Protein AF-A0A3C0NEG9-F1 (afdb_monomer_lite)

Secondary structure (DSSP, 8-state):
---------GGGSPPEESS-TTS---GGGTT--EEEEEE-TT--EEEEEEESSHHHHHHHHHHH-GGG-SEEEEEE-SS--HHHHHHHHHHHHHHTSS--GGGTTTHHHHHSPP-GGGGS-HHHHHT-

Structure (mmCIF, N/CA/C/O backbone):
data_AF-A0A3C0NEG9-F1
#
_entry.id   AF-A0A3C0NEG9-F1
#
loop_
_atom_site.group_PDB
_atom_site.id
_atom_site.type_symbol
_atom_site.label_atom_id
_atom_site.label_alt_id
_atom_site.label_comp_id
_atom_site.label_asym_id
_atom_site.label_entity_id
_atom_site.label_seq_id
_atom_site.pdbx_PDB_ins_code
_atom_site.Cartn_x
_atom_site.Cartn_y
_atom_site.Cartn_z
_atom_site.occupancy
_atom_site.B_iso_or_equiv
_atom_site.auth_seq_id
_atom_site.auth_comp_id
_atom_site.auth_asym_id
_atom_site.auth_atom_id
_atom_site.pdbx_PDB_model_num
ATOM 1 N N . MET A 1 1 ? -9.043 18.465 27.000 1.00 32.19 1 MET A N 1
ATOM 2 C CA . MET A 1 1 ? -8.805 17.011 27.085 1.00 32.19 1 MET A CA 1
ATOM 3 C C . MET A 1 1 ? -9.123 16.436 25.712 1.00 32.19 1 MET A C 1
ATOM 5 O O . MET A 1 1 ? -10.259 16.064 25.465 1.00 32.19 1 MET A O 1
ATOM 9 N N . THR A 1 2 ? -8.195 16.524 24.760 1.00 34.25 2 THR A N 1
ATOM 10 C CA . THR A 1 2 ? -8.380 15.957 23.415 1.00 34.25 2 THR A CA 1
ATOM 11 C C . THR A 1 2 ? -7.912 14.511 23.445 1.00 34.25 2 THR A C 1
ATOM 13 O O . THR A 1 2 ? -6.717 14.258 23.532 1.00 34.25 2 THR A O 1
ATOM 16 N N . SER A 1 3 ? -8.920 13.646 23.490 1.00 40.88 3 SER A N 1
ATOM 17 C CA . SER A 1 3 ? -9.028 12.229 23.144 1.00 40.88 3 SER A CA 1
ATOM 18 C C . SER A 1 3 ? -7.737 11.470 22.845 1.00 40.88 3 SER A C 1
ATOM 20 O O . SER A 1 3 ? -6.988 11.833 21.938 1.00 40.88 3 SER A O 1
ATOM 22 N N . GLU A 1 4 ? -7.551 10.359 23.561 1.00 45.81 4 GLU A N 1
ATOM 23 C CA . GLU A 1 4 ? -6.661 9.268 23.170 1.00 45.81 4 GLU A CA 1
ATOM 24 C C . GLU A 1 4 ? -6.823 8.980 21.677 1.00 45.81 4 GLU A C 1
ATOM 26 O O . GLU A 1 4 ? -7.933 8.861 21.152 1.00 45.81 4 GLU A O 1
ATOM 31 N N . THR A 1 5 ? -5.692 8.948 20.980 1.00 56.00 5 THR A N 1
ATOM 32 C CA . THR A 1 5 ? -5.648 8.565 19.575 1.00 56.00 5 THR A CA 1
ATOM 33 C C . THR A 1 5 ? -5.944 7.074 19.546 1.00 56.00 5 THR A C 1
ATOM 35 O O . THR A 1 5 ? -5.046 6.282 19.800 1.00 56.00 5 THR A O 1
ATOM 38 N N . ASP A 1 6 ? -7.198 6.692 19.316 1.00 67.25 6 ASP A N 1
ATOM 39 C CA . ASP A 1 6 ? -7.554 5.290 19.112 1.00 67.25 6 ASP A CA 1
ATOM 40 C C . ASP A 1 6 ? -6.921 4.841 17.787 1.00 67.25 6 ASP A C 1
ATOM 42 O O . ASP A 1 6 ? -7.391 5.167 16.689 1.00 67.25 6 ASP A O 1
ATOM 46 N N . ILE A 1 7 ? -5.740 4.228 17.891 1.00 80.75 7 ILE A N 1
ATOM 47 C CA . ILE A 1 7 ? -4.982 3.730 16.749 1.00 80.75 7 ILE A CA 1
ATOM 48 C C . ILE A 1 7 ? -5.675 2.447 16.314 1.00 80.75 7 ILE A C 1
ATOM 50 O O . ILE A 1 7 ? -5.511 1.392 16.922 1.00 80.75 7 ILE A O 1
ATOM 54 N N . LEU A 1 8 ? -6.463 2.547 15.246 1.00 87.00 8 LEU A N 1
ATOM 55 C CA . LEU A 1 8 ? -7.106 1.387 14.652 1.00 87.00 8 LEU A CA 1
ATOM 56 C C . LEU A 1 8 ? -6.040 0.372 14.215 1.00 87.00 8 LEU A C 1
ATOM 58 O O . LEU A 1 8 ? -5.210 0.674 13.351 1.00 87.00 8 LEU A O 1
ATOM 62 N N . SER A 1 9 ? -6.100 -0.823 14.803 1.00 93.75 9 SER A N 1
ATOM 63 C CA . SER A 1 9 ? -5.251 -1.956 14.429 1.00 93.75 9 SER A CA 1
ATOM 64 C C . SER A 1 9 ? -5.430 -2.302 12.953 1.00 93.75 9 SER A C 1
ATOM 66 O O . SER A 1 9 ? -6.552 -2.326 12.429 1.00 93.75 9 SER A O 1
ATOM 68 N N . ILE A 1 10 ? -4.316 -2.586 12.278 1.00 95.56 10 ILE A N 1
ATOM 69 C CA . ILE A 1 10 ? -4.333 -2.954 10.860 1.00 95.56 10 ILE A CA 1
ATOM 70 C C . ILE A 1 10 ? -5.028 -4.304 10.645 1.00 95.56 10 ILE A C 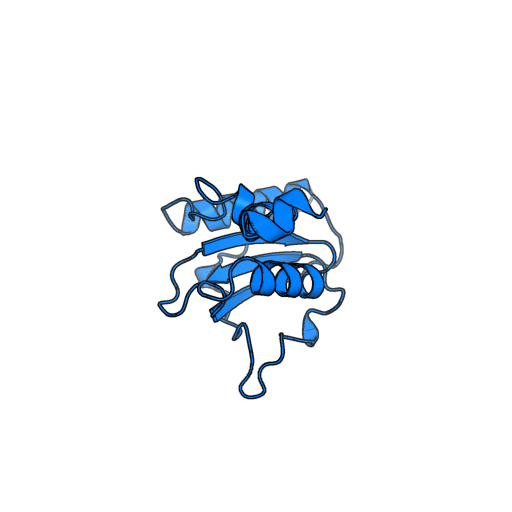1
ATOM 72 O O . ILE A 1 10 ? -5.652 -4.514 9.601 1.00 95.56 10 ILE A O 1
ATOM 76 N N . ALA A 1 11 ? -4.994 -5.211 11.625 1.00 94.88 11 ALA A N 1
ATOM 77 C CA . ALA A 1 11 ? -5.709 -6.483 11.571 1.00 94.88 11 ALA A CA 1
ATOM 78 C C . ALA A 1 11 ? -7.230 -6.308 11.405 1.00 94.88 11 ALA A C 1
ATOM 80 O O . ALA A 1 11 ? -7.847 -7.110 10.707 1.00 94.88 11 ALA A O 1
ATOM 81 N N . ASN A 1 12 ? -7.801 -5.227 11.948 1.00 94.94 12 ASN A N 1
ATOM 82 C CA . ASN A 1 12 ? -9.240 -4.936 11.902 1.00 94.94 12 ASN A CA 1
ATOM 83 C C . ASN A 1 12 ? -9.712 -4.269 10.599 1.00 94.94 12 ASN A C 1
ATOM 85 O O . ASN A 1 12 ? -10.904 -4.016 10.442 1.00 94.94 12 ASN A O 1
ATOM 89 N N . LEU A 1 13 ? -8.796 -3.935 9.688 1.00 96.62 13 LEU A N 1
ATOM 90 C CA . LEU A 1 13 ? -9.136 -3.389 8.376 1.00 96.62 13 LEU A CA 1
ATOM 91 C C . LEU A 1 13 ? -9.350 -4.503 7.352 1.00 96.62 13 LEU A C 1
ATOM 93 O O . LEU A 1 13 ? -8.631 -5.505 7.353 1.00 96.62 13 LEU A O 1
ATOM 97 N N . ASP A 1 14 ? -10.282 -4.279 6.431 1.00 97.00 14 ASP A N 1
ATOM 98 C CA . ASP A 1 14 ? -10.523 -5.180 5.310 1.00 97.00 14 ASP A CA 1
ATOM 99 C C . ASP A 1 14 ? -9.429 -5.060 4.247 1.00 97.00 14 ASP A C 1
ATOM 101 O O . ASP A 1 14 ? -8.875 -3.984 4.002 1.00 97.00 14 ASP A O 1
ATOM 105 N N . TYR A 1 15 ? -9.121 -6.186 3.604 1.00 98.19 15 TYR A N 1
ATOM 106 C CA . TYR A 1 15 ? -8.261 -6.197 2.428 1.00 98.19 15 TYR A CA 1
ATOM 107 C C . TYR A 1 15 ? -9.045 -5.726 1.206 1.00 98.19 15 TYR A C 1
ATOM 109 O O . TYR A 1 15 ? -10.061 -6.318 0.845 1.00 98.19 15 TYR A O 1
ATOM 117 N N . ILE A 1 16 ? -8.517 -4.708 0.541 1.00 98.00 16 ILE A N 1
ATOM 118 C CA . ILE A 1 16 ? -8.978 -4.224 -0.755 1.00 98.00 16 ILE A CA 1
ATOM 119 C C . ILE A 1 16 ? -8.045 -4.825 -1.817 1.00 98.00 16 ILE A C 1
ATOM 121 O O . ILE A 1 16 ? -6.823 -4.745 -1.643 1.00 98.00 16 ILE A O 1
ATOM 125 N N . PRO A 1 17 ? -8.557 -5.440 -2.897 1.00 98.19 17 PRO A N 1
ATOM 126 C CA . PRO A 1 17 ? -7.727 -5.816 -4.038 1.00 98.19 17 PRO A CA 1
ATOM 127 C C . PRO A 1 17 ? -6.968 -4.597 -4.566 1.00 98.19 17 PRO A C 1
ATOM 129 O O . PRO A 1 17 ? -7.542 -3.522 -4.718 1.00 98.19 17 PRO A O 1
ATOM 132 N N . TYR A 1 18 ? -5.670 -4.743 -4.829 1.00 98.38 18 TYR A N 1
ATOM 133 C CA . TYR A 1 18 ? -4.879 -3.643 -5.383 1.00 98.38 18 TYR A CA 1
ATOM 134 C C . TYR A 1 18 ? -5.337 -3.292 -6.798 1.00 98.38 18 TYR A C 1
ATOM 136 O O . TYR A 1 18 ? -5.394 -2.122 -7.159 1.00 98.38 18 TYR A O 1
ATOM 144 N N . LEU A 1 19 ? -5.664 -4.320 -7.579 1.00 98.00 19 LEU A N 1
ATOM 145 C CA . LEU A 1 19 ? -6.331 -4.216 -8.866 1.00 98.00 19 LEU A CA 1
ATOM 146 C C . LEU A 1 19 ? -7.612 -5.043 -8.798 1.00 98.00 19 LEU A C 1
ATOM 148 O O . LEU A 1 19 ? -7.598 -6.149 -8.254 1.00 98.00 19 LEU A O 1
ATOM 152 N N . ASP A 1 20 ? -8.702 -4.505 -9.329 1.00 96.00 20 ASP A N 1
ATOM 153 C CA . ASP A 1 20 ? -9.937 -5.261 -9.516 1.00 96.00 20 ASP A CA 1
ATOM 154 C C . ASP A 1 20 ? -9.839 -6.239 -10.704 1.00 96.00 20 ASP A C 1
ATOM 156 O O . ASP A 1 20 ? -8.832 -6.297 -11.418 1.00 96.00 20 ASP A O 1
ATOM 160 N N . ASP A 1 21 ? -10.912 -6.993 -10.951 1.00 95.00 21 ASP A N 1
ATOM 161 C CA . ASP A 1 21 ? -10.987 -7.981 -12.038 1.00 95.00 21 ASP A CA 1
ATOM 162 C C . ASP A 1 21 ? -10.849 -7.363 -13.445 1.00 95.00 21 ASP A C 1
ATOM 164 O O . ASP A 1 21 ? -10.643 -8.076 -14.429 1.00 95.00 21 ASP A O 1
ATOM 168 N N . THR A 1 22 ? -10.958 -6.037 -13.559 1.00 96.31 22 THR A N 1
ATOM 169 C CA . THR A 1 22 ? -10.777 -5.280 -14.803 1.00 96.31 22 THR A CA 1
ATOM 170 C C . THR A 1 22 ? -9.394 -4.634 -14.917 1.00 96.31 22 THR A C 1
ATOM 172 O O . THR A 1 22 ? -9.090 -4.010 -15.934 1.00 96.31 22 THR A O 1
ATOM 175 N N . GLY A 1 23 ? -8.530 -4.818 -13.913 1.00 95.19 23 GLY A N 1
ATOM 176 C CA . GLY A 1 23 ? -7.183 -4.258 -13.865 1.00 95.19 23 GLY A CA 1
ATOM 177 C C . GLY A 1 23 ? -7.130 -2.799 -13.408 1.00 95.19 23 GLY A C 1
ATOM 178 O O . GLY A 1 23 ? -6.115 -2.138 -13.635 1.00 95.19 23 GLY A O 1
ATOM 179 N N . ASN A 1 24 ? -8.192 -2.284 -12.782 1.00 97.19 24 ASN A N 1
ATOM 180 C CA . ASN A 1 24 ? -8.256 -0.909 -12.293 1.00 97.19 24 ASN A CA 1
ATOM 181 C C . ASN A 1 24 ? -7.882 -0.813 -10.809 1.00 97.19 24 ASN A C 1
ATOM 183 O O . ASN A 1 24 ? -8.171 -1.702 -10.011 1.00 97.19 24 ASN A O 1
ATOM 187 N N . LEU A 1 25 ? -7.233 0.297 -10.443 1.00 97.50 25 LEU A N 1
ATOM 188 C CA . LEU A 1 25 ? -6.965 0.661 -9.047 1.00 97.50 25 LEU A CA 1
ATOM 189 C C . LEU A 1 25 ? -8.273 1.036 -8.323 1.00 97.50 25 LEU A C 1
ATOM 191 O O . LEU A 1 25 ? -9.208 1.474 -8.992 1.00 97.50 25 LEU A O 1
ATOM 195 N N . PRO A 1 26 ? -8.327 1.004 -6.976 1.00 96.94 26 PRO A N 1
ATOM 196 C CA . PRO A 1 26 ? -9.523 1.374 -6.219 1.00 96.94 26 PRO A CA 1
ATOM 197 C C . PRO A 1 26 ? -9.830 2.874 -6.364 1.00 96.94 26 PRO A C 1
ATOM 199 O O . PRO A 1 26 ? -9.233 3.723 -5.695 1.00 96.94 26 PRO A O 1
ATOM 202 N N . GLU A 1 27 ? -10.716 3.226 -7.298 1.00 96.12 27 GLU A N 1
ATOM 203 C CA . GLU A 1 27 ? -11.011 4.618 -7.673 1.00 96.12 27 GLU A CA 1
ATOM 204 C C . GLU A 1 27 ? -11.678 5.420 -6.544 1.00 96.12 27 GLU A C 1
ATOM 206 O O . GLU A 1 27 ? -11.554 6.643 -6.482 1.00 96.12 27 GLU A O 1
ATOM 211 N N . ASP A 1 28 ? -12.320 4.747 -5.591 1.00 96.50 28 ASP A N 1
ATOM 212 C CA . ASP A 1 28 ? -12.914 5.343 -4.391 1.00 96.50 28 ASP A CA 1
ATOM 213 C C . ASP A 1 28 ? -11.876 6.013 -3.466 1.00 96.50 28 ASP A C 1
ATOM 215 O O . A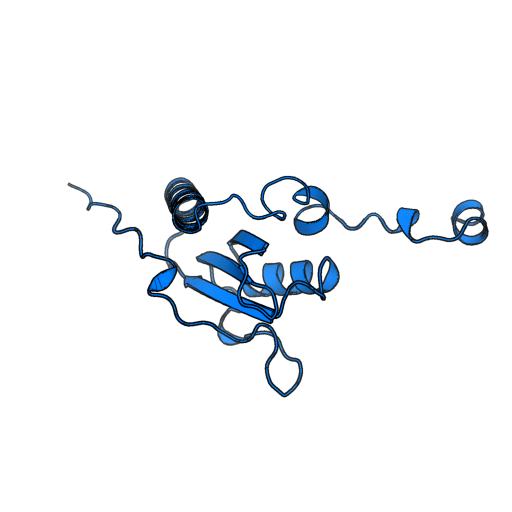SP A 1 28 ? -12.214 6.898 -2.668 1.00 96.50 28 ASP A O 1
ATOM 219 N N . LEU A 1 29 ? -10.597 5.650 -3.618 1.00 97.06 29 LEU A N 1
ATOM 220 C CA . LEU A 1 29 ? -9.464 6.252 -2.916 1.00 97.06 29 LEU A CA 1
ATOM 221 C C . LEU A 1 29 ? -8.936 7.531 -3.582 1.00 97.06 29 LEU A C 1
ATOM 223 O O . LEU A 1 29 ? -8.013 8.161 -3.049 1.00 97.06 29 LEU A O 1
ATOM 227 N N . GLN A 1 30 ? -9.488 7.939 -4.728 1.00 97.06 30 GLN A N 1
ATOM 228 C CA . GLN A 1 30 ? -9.031 9.123 -5.449 1.00 97.06 30 GLN A CA 1
ATOM 229 C C . GLN A 1 30 ? -9.186 10.396 -4.608 1.00 97.06 30 GLN A C 1
ATOM 231 O O . GLN A 1 30 ? -10.264 10.70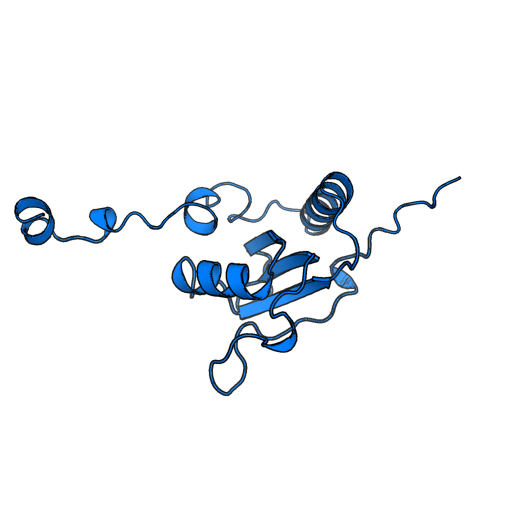9 -4.097 1.00 97.06 30 GLN A O 1
ATOM 236 N N . GLY A 1 31 ? -8.082 11.132 -4.434 1.00 95.88 31 GLY A N 1
ATOM 237 C CA . GLY A 1 31 ? -8.046 12.355 -3.627 1.00 95.88 31 GLY A CA 1
ATOM 238 C C . GLY A 1 31 ? -8.253 12.128 -2.125 1.00 95.88 31 GLY A C 1
ATOM 239 O O . GLY A 1 31 ? -8.376 13.096 -1.371 1.00 95.88 31 GLY A O 1
ATOM 240 N N . LYS A 1 32 ? -8.304 10.870 -1.663 1.00 97.62 32 LYS A N 1
ATOM 241 C CA . LYS A 1 32 ? -8.413 10.557 -0.238 1.00 97.62 32 LYS A CA 1
ATOM 242 C C . LYS A 1 32 ? -7.064 10.735 0.439 1.00 97.62 32 LYS A C 1
ATOM 244 O O . LYS A 1 32 ? -6.032 10.262 -0.034 1.00 97.62 32 LYS A O 1
ATOM 249 N N . ILE A 1 33 ? -7.105 11.390 1.591 1.00 96.81 33 ILE A N 1
ATOM 250 C CA . ILE A 1 33 ? -5.969 11.572 2.487 1.00 96.81 33 ILE A CA 1
ATOM 251 C C . ILE A 1 33 ? -6.000 10.445 3.514 1.00 96.81 33 ILE A C 1
ATOM 253 O O . ILE A 1 33 ? -7.060 10.121 4.053 1.00 96.81 33 ILE A O 1
ATOM 257 N N . GLY A 1 34 ? -4.848 9.867 3.834 1.00 96.38 34 GLY A N 1
ATOM 258 C CA . GLY A 1 34 ? -4.783 8.853 4.876 1.00 96.38 34 GLY A CA 1
ATOM 259 C C . GLY A 1 34 ? -3.526 8.017 4.846 1.00 96.38 34 GLY A C 1
ATOM 260 O O . GLY A 1 34 ? -2.526 8.368 4.219 1.00 96.38 34 GLY A O 1
ATOM 261 N N . ILE A 1 35 ? -3.608 6.905 5.559 1.00 97.50 35 ILE A N 1
ATOM 262 C CA . ILE A 1 35 ? -2.560 5.905 5.680 1.00 97.50 35 ILE A CA 1
ATOM 263 C C . ILE A 1 35 ? -3.006 4.609 5.014 1.00 97.50 35 ILE A C 1
ATOM 265 O O . ILE A 1 35 ? -4.185 4.255 5.039 1.00 97.50 35 ILE A O 1
ATOM 269 N N . TYR A 1 36 ? -2.059 3.920 4.397 1.00 98.44 36 TYR A N 1
ATOM 270 C CA . TYR A 1 36 ? -2.286 2.672 3.701 1.00 98.44 36 TYR A CA 1
ATOM 271 C C . TYR A 1 36 ? -1.115 1.712 3.900 1.00 98.44 36 TYR A C 1
ATOM 273 O O . TYR A 1 36 ? 0.021 2.104 4.178 1.00 98.44 36 TYR A O 1
ATOM 281 N N . ALA A 1 37 ? -1.422 0.435 3.742 1.00 98.56 37 ALA A N 1
ATOM 282 C CA . ALA A 1 37 ? -0.481 -0.662 3.787 1.00 98.56 37 ALA A CA 1
ATOM 283 C C . ALA A 1 37 ? -0.651 -1.518 2.534 1.00 98.56 37 ALA A C 1
ATOM 285 O O . ALA A 1 37 ? -1.780 -1.842 2.173 1.00 98.56 37 ALA A O 1
ATOM 286 N N . ILE A 1 38 ? 0.456 -1.856 1.879 1.00 98.69 38 ILE A N 1
ATOM 287 C CA . ILE A 1 38 ? 0.506 -2.669 0.662 1.00 98.69 38 ILE A CA 1
ATOM 288 C C . ILE A 1 38 ? 0.999 -4.061 1.031 1.00 98.69 38 ILE A C 1
ATOM 290 O O . ILE A 1 38 ? 1.981 -4.196 1.764 1.00 98.69 38 ILE A O 1
ATOM 294 N N . PHE A 1 39 ? 0.338 -5.075 0.488 1.00 98.56 39 PHE A N 1
ATOM 295 C CA . PHE A 1 39 ? 0.663 -6.475 0.698 1.00 98.56 39 PHE A CA 1
ATOM 296 C C . PHE A 1 39 ? 0.839 -7.203 -0.635 1.00 98.56 39 PHE A C 1
ATOM 298 O O . PHE A 1 39 ? 0.189 -6.869 -1.633 1.00 98.56 39 PHE A O 1
ATOM 305 N N . ASP A 1 40 ? 1.691 -8.225 -0.622 1.00 98.12 40 ASP A N 1
ATOM 306 C CA . ASP A 1 40 ? 1.877 -9.133 -1.752 1.00 98.12 40 ASP A CA 1
ATOM 307 C C . ASP A 1 40 ? 0.764 -10.189 -1.849 1.00 98.12 40 ASP A C 1
ATOM 309 O O . ASP A 1 40 ? -0.203 -10.172 -1.088 1.00 98.12 40 ASP A O 1
ATOM 313 N N . GLN A 1 41 ? 0.886 -11.110 -2.807 1.00 97.69 41 GLN A N 1
ATOM 314 C CA . GLN A 1 41 ? -0.116 -12.140 -3.079 1.00 97.69 41 GLN A CA 1
ATOM 315 C C . GLN A 1 41 ? -0.464 -12.978 -1.840 1.00 97.69 41 GLN A C 1
ATOM 317 O O . GLN A 1 41 ? -1.643 -13.269 -1.614 1.00 97.69 41 GLN A O 1
ATOM 322 N N . ASP A 1 42 ? 0.536 -13.290 -1.015 1.00 97.56 42 ASP A N 1
ATOM 323 C CA . ASP A 1 42 ? 0.420 -14.113 0.190 1.00 97.56 42 ASP A CA 1
ATOM 324 C C . ASP A 1 42 ? -0.038 -13.309 1.418 1.00 97.56 42 ASP A C 1
ATOM 326 O O . ASP A 1 42 ? -0.090 -13.832 2.532 1.00 97.56 42 ASP A O 1
ATOM 330 N N . LYS A 1 43 ? -0.422 -12.040 1.217 1.00 97.25 43 LYS A N 1
ATOM 331 C CA . LYS A 1 43 ? -0.792 -11.080 2.266 1.00 97.25 43 LYS A CA 1
ATOM 332 C C . LYS A 1 43 ? 0.357 -10.794 3.236 1.00 97.25 43 LYS A C 1
ATOM 334 O O . LYS A 1 43 ? 0.118 -10.458 4.396 1.00 97.25 43 LYS A O 1
ATOM 339 N N . THR A 1 44 ? 1.597 -10.862 2.760 1.00 97.56 44 THR A N 1
ATOM 340 C CA . THR A 1 44 ? 2.765 -10.384 3.505 1.00 97.56 44 THR A CA 1
ATOM 341 C C . THR A 1 44 ? 2.878 -8.874 3.345 1.00 97.56 44 THR A C 1
ATOM 343 O O . THR A 1 44 ? 2.755 -8.351 2.237 1.00 97.56 44 THR A O 1
ATOM 346 N N . LEU A 1 45 ? 3.092 -8.154 4.449 1.00 98.44 45 LEU A N 1
ATOM 347 C CA . LEU A 1 45 ? 3.192 -6.696 4.440 1.00 98.44 45 LEU A CA 1
ATOM 348 C C . LEU A 1 45 ? 4.486 -6.240 3.753 1.00 98.44 45 LEU A C 1
ATOM 350 O O . LEU A 1 45 ? 5.582 -6.591 4.183 1.00 98.44 45 LEU A O 1
ATOM 354 N N . GLN A 1 46 ? 4.351 -5.416 2.715 1.00 98.50 46 GLN A N 1
ATOM 355 C CA . GLN A 1 46 ? 5.460 -4.936 1.882 1.00 98.50 46 GLN A CA 1
ATOM 356 C C . GLN A 1 46 ? 5.818 -3.474 2.169 1.00 98.50 46 GLN A C 1
ATOM 358 O O . GLN A 1 46 ? 6.993 -3.099 2.151 1.00 98.50 46 GLN A O 1
ATOM 363 N N . LEU A 1 47 ? 4.816 -2.644 2.472 1.00 98.62 47 LEU A N 1
ATOM 364 C CA . LEU A 1 47 ? 4.993 -1.219 2.744 1.00 98.62 47 LEU A CA 1
ATOM 365 C C . LEU A 1 47 ? 3.852 -0.676 3.608 1.00 98.62 47 LEU A C 1
ATOM 367 O O . LEU A 1 47 ? 2.692 -0.934 3.313 1.00 98.62 47 LEU A O 1
ATOM 371 N N . VAL A 1 48 ? 4.166 0.179 4.582 1.00 98.50 48 VAL A N 1
ATOM 372 C CA . VAL A 1 48 ? 3.217 1.106 5.219 1.00 98.50 48 VAL A CA 1
ATOM 373 C C . VAL A 1 48 ? 3.613 2.547 4.914 1.00 98.50 48 VAL A C 1
ATOM 375 O O . VAL A 1 48 ? 4.763 2.950 5.144 1.00 98.50 48 VAL A O 1
ATOM 378 N N . ASN A 1 49 ? 2.675 3.345 4.404 1.00 98.12 49 ASN A N 1
ATOM 379 C CA . ASN A 1 49 ? 2.921 4.746 4.068 1.00 98.12 49 ASN A CA 1
ATOM 380 C C . ASN A 1 49 ? 1.637 5.593 4.139 1.00 98.12 49 ASN A C 1
ATOM 382 O O . ASN A 1 49 ? 0.532 5.065 4.193 1.00 98.12 49 ASN A O 1
ATOM 386 N N . TYR A 1 50 ? 1.767 6.917 4.149 1.00 97.31 50 TYR A N 1
ATOM 387 C CA . TYR A 1 50 ? 0.643 7.851 4.165 1.00 97.31 50 TYR A CA 1
ATOM 388 C C . TYR A 1 50 ? 0.752 8.872 3.033 1.00 97.31 50 TYR A C 1
ATOM 390 O O . TYR A 1 50 ? 1.837 9.178 2.543 1.00 97.31 50 TYR A O 1
ATOM 398 N N . SER A 1 51 ? -0.385 9.401 2.589 1.00 96.75 51 SER A N 1
ATOM 399 C CA . SER A 1 51 ? -0.442 10.350 1.478 1.00 96.75 51 SER A CA 1
ATOM 400 C C . SER A 1 51 ? -1.602 11.329 1.614 1.00 96.75 51 SER A C 1
ATOM 402 O O . SER A 1 51 ? -2.581 11.081 2.320 1.00 96.75 51 SER A O 1
ATOM 404 N N . ARG A 1 52 ? -1.481 12.456 0.907 1.00 95.50 52 ARG A N 1
ATOM 405 C CA . ARG A 1 52 ? -2.592 13.385 0.659 1.00 95.50 52 ARG A CA 1
ATOM 406 C C . ARG A 1 52 ? -3.470 12.964 -0.525 1.00 95.50 52 ARG A C 1
ATOM 408 O O . ARG A 1 52 ? -4.557 13.497 -0.683 1.00 95.50 52 ARG A O 1
ATOM 415 N N . ASP A 1 53 ? -2.996 12.019 -1.327 1.00 97.12 53 ASP A N 1
ATOM 416 C CA . ASP A 1 53 ? -3.763 11.351 -2.372 1.00 97.12 53 ASP A CA 1
ATOM 417 C C . ASP A 1 53 ? -3.303 9.890 -2.422 1.00 97.12 53 ASP A C 1
ATOM 419 O O . ASP A 1 53 ? -2.239 9.568 -2.963 1.00 97.12 53 ASP A O 1
ATOM 423 N N . ILE A 1 54 ? -4.064 9.019 -1.758 1.00 98.00 54 ILE A N 1
ATOM 424 C CA . ILE A 1 54 ? -3.748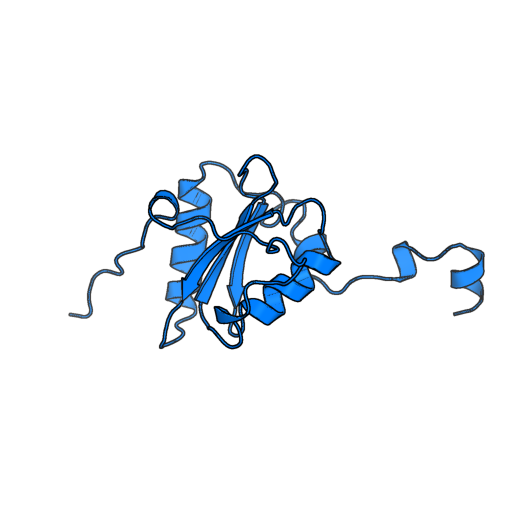 7.593 -1.646 1.00 98.00 54 ILE A CA 1
ATOM 425 C C . ILE A 1 54 ? -3.718 6.958 -3.034 1.00 98.00 54 ILE A C 1
ATOM 427 O O . ILE A 1 54 ? -2.744 6.286 -3.364 1.00 98.00 54 ILE A O 1
ATOM 431 N N . TYR A 1 55 ? -4.725 7.219 -3.867 1.00 98.31 55 TYR A N 1
ATOM 432 C CA . TYR A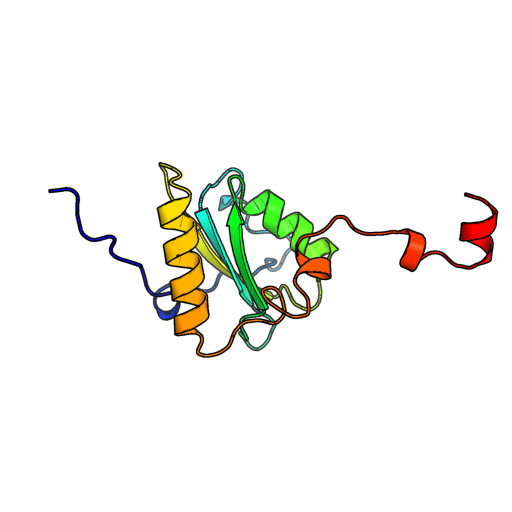 1 55 ? -4.811 6.665 -5.217 1.00 98.31 55 TYR A CA 1
ATOM 433 C C . TYR A 1 55 ? -3.588 7.015 -6.071 1.00 98.31 55 TYR A C 1
ATOM 435 O O . TYR A 1 55 ? -3.011 6.138 -6.720 1.00 98.31 55 TYR A O 1
ATOM 443 N N . LEU A 1 56 ? -3.138 8.277 -6.042 1.00 97.62 56 LEU A N 1
ATOM 444 C CA . LEU A 1 56 ? -1.934 8.683 -6.772 1.00 97.62 56 LEU A CA 1
ATOM 445 C C . LEU A 1 56 ? -0.695 7.925 -6.280 1.00 97.62 56 LEU A C 1
ATOM 447 O O . LEU A 1 56 ? 0.120 7.488 -7.093 1.00 97.62 56 LEU A O 1
ATOM 451 N N . SER A 1 57 ? -0.549 7.750 -4.966 1.00 97.81 57 SER A N 1
ATOM 452 C CA . SER A 1 57 ? 0.564 6.981 -4.409 1.00 97.81 57 SER A CA 1
ATOM 453 C C . SER A 1 57 ? 0.510 5.509 -4.805 1.00 97.81 57 SER A C 1
ATOM 455 O O . SER A 1 57 ? 1.535 4.970 -5.213 1.00 97.81 57 SER A O 1
ATOM 457 N N . LEU A 1 58 ? -0.664 4.873 -4.757 1.00 98.19 58 LEU A N 1
ATOM 458 C CA . LEU A 1 58 ? -0.833 3.490 -5.213 1.00 98.19 58 LEU A CA 1
ATOM 459 C C . LEU A 1 58 ? -0.435 3.350 -6.689 1.00 98.19 58 LEU A C 1
ATOM 461 O O . LEU A 1 58 ? 0.352 2.481 -7.048 1.00 98.19 58 LEU A O 1
ATOM 465 N N . LYS A 1 59 ? -0.856 4.278 -7.553 1.00 97.50 59 LYS A N 1
ATOM 466 C CA . LYS A 1 59 ? -0.441 4.269 -8.963 1.00 97.50 59 LYS A CA 1
ATOM 467 C C . LYS A 1 59 ? 1.079 4.291 -9.134 1.00 97.50 59 LYS A C 1
ATOM 469 O O . LYS A 1 59 ? 1.615 3.549 -9.951 1.00 97.50 59 LYS A O 1
ATOM 474 N N . GLN A 1 60 ? 1.785 5.117 -8.364 1.00 96.69 60 GLN A N 1
ATOM 475 C CA . GLN A 1 60 ? 3.248 5.178 -8.430 1.00 96.69 60 GLN A CA 1
ATOM 476 C C . GLN A 1 60 ? 3.907 3.893 -7.918 1.00 96.69 60 GLN A C 1
ATOM 478 O O . GLN A 1 60 ? 4.857 3.405 -8.529 1.00 96.69 60 GLN A O 1
ATOM 483 N N . HIS A 1 61 ? 3.400 3.338 -6.819 1.00 97.75 61 HIS A N 1
ATOM 484 C CA . HIS A 1 61 ? 3.898 2.090 -6.245 1.00 97.75 61 HIS A CA 1
ATOM 485 C C . HIS A 1 61 ? 3.713 0.911 -7.194 1.00 97.75 61 HIS A C 1
ATOM 487 O O . HIS A 1 61 ? 4.642 0.128 -7.354 1.00 97.75 61 HIS A O 1
ATOM 493 N N . LEU A 1 62 ? 2.583 0.837 -7.901 1.00 97.12 62 LEU A N 1
ATOM 494 C CA . LEU A 1 62 ? 2.342 -0.186 -8.917 1.00 97.12 62 LEU A CA 1
ATOM 495 C C . LEU A 1 62 ? 3.378 -0.146 -10.044 1.00 97.12 62 LEU A C 1
ATOM 497 O O . LEU A 1 62 ? 3.852 -1.189 -10.477 1.00 97.12 62 LEU A O 1
ATOM 501 N N . VAL A 1 63 ? 3.753 1.050 -10.508 1.00 94.75 63 VAL A N 1
ATOM 502 C CA . VAL A 1 63 ? 4.779 1.202 -11.554 1.00 94.75 63 VAL A CA 1
ATOM 503 C C . VAL A 1 63 ? 6.157 0.783 -11.039 1.00 94.75 63 VAL A C 1
ATOM 505 O O . VAL A 1 63 ? 6.937 0.187 -11.777 1.00 94.75 63 VAL A O 1
ATOM 508 N N . ARG A 1 64 ? 6.467 1.082 -9.774 1.00 94.62 64 ARG A N 1
ATOM 509 C CA . ARG A 1 64 ? 7.770 0.773 -9.169 1.00 94.62 64 ARG A CA 1
ATOM 510 C C . ARG A 1 64 ? 7.920 -0.700 -8.791 1.00 94.62 64 ARG A C 1
ATOM 512 O O . ARG A 1 64 ? 8.984 -1.269 -8.999 1.00 94.62 64 ARG A O 1
ATOM 519 N N . GLN A 1 65 ? 6.884 -1.296 -8.204 1.00 96.19 65 GLN A N 1
ATOM 520 C CA . GLN A 1 65 ? 6.911 -2.614 -7.560 1.00 96.19 65 GLN A CA 1
ATOM 521 C C . GLN A 1 65 ? 5.654 -3.438 -7.904 1.00 96.19 65 GLN A C 1
ATOM 523 O O . GLN A 1 65 ? 4.923 -3.870 -7.007 1.00 96.19 65 GLN A O 1
ATOM 528 N N . PRO A 1 66 ? 5.376 -3.702 -9.196 1.00 94.69 66 PRO A N 1
ATOM 529 C CA . PRO A 1 66 ? 4.129 -4.345 -9.622 1.00 94.69 66 PRO A CA 1
ATOM 530 C C . PRO A 1 66 ? 3.945 -5.751 -9.040 1.00 94.69 66 PRO A C 1
ATOM 532 O O . PRO A 1 66 ? 2.827 -6.175 -8.771 1.00 94.69 66 PRO A O 1
ATOM 535 N N . LYS A 1 67 ? 5.048 -6.468 -8.791 1.00 95.31 67 LYS A N 1
ATOM 536 C CA . LYS A 1 67 ? 5.039 -7.828 -8.231 1.00 95.31 67 LYS A CA 1
ATOM 537 C C . LYS A 1 67 ? 4.780 -7.882 -6.723 1.00 95.31 67 LYS A C 1
ATOM 539 O O . LYS A 1 67 ? 4.697 -8.976 -6.180 1.00 95.31 67 LYS A O 1
ATOM 544 N N . SER A 1 68 ? 4.650 -6.734 -6.066 1.00 97.56 68 SER A N 1
ATOM 545 C CA . SER A 1 68 ? 4.427 -6.635 -4.620 1.00 97.56 68 SER A CA 1
ATOM 546 C C . SER A 1 68 ? 3.096 -5.957 -4.278 1.00 97.56 68 SER A C 1
ATOM 548 O O . SER A 1 68 ? 2.807 -5.734 -3.108 1.00 97.56 68 SER A O 1
ATOM 550 N N . CYS A 1 69 ? 2.287 -5.618 -5.287 1.00 98.12 69 CYS A N 1
ATOM 551 C CA . CYS A 1 69 ? 1.060 -4.835 -5.156 1.00 98.12 69 CYS A CA 1
ATOM 552 C C . CYS A 1 69 ? -0.181 -5.703 -5.433 1.00 98.12 69 CYS A C 1
ATOM 554 O O . CYS A 1 69 ? -0.717 -5.668 -6.537 1.00 98.12 69 CYS A O 1
ATOM 556 N N . TYR A 1 70 ? -0.636 -6.480 -4.443 1.00 98.50 70 TYR A N 1
ATOM 557 C CA . TYR A 1 70 ? -1.806 -7.369 -4.583 1.00 98.50 70 TYR A CA 1
ATOM 558 C C . TYR A 1 70 ? -2.974 -6.990 -3.681 1.00 98.50 70 TYR A C 1
ATOM 560 O O . TYR A 1 70 ? -4.124 -7.058 -4.114 1.00 98.50 70 TYR A O 1
ATOM 568 N N . TRP A 1 71 ? -2.697 -6.529 -2.460 1.00 98.62 71 TRP A N 1
ATOM 569 C CA . TRP A 1 71 ? -3.733 -6.056 -1.544 1.00 98.62 71 TRP A CA 1
ATOM 570 C C . TRP A 1 71 ? -3.354 -4.735 -0.898 1.00 98.62 71 TRP A C 1
ATOM 572 O O . TRP A 1 71 ? -2.175 -4.424 -0.714 1.00 98.62 71 TRP A O 1
ATOM 582 N N . VAL A 1 72 ? -4.370 -3.976 -0.506 1.00 98.50 72 VAL A N 1
ATOM 583 C CA . VAL A 1 72 ? -4.225 -2.733 0.241 1.00 98.50 72 VAL A CA 1
ATOM 584 C C . VAL A 1 72 ? -5.145 -2.757 1.454 1.00 98.50 72 VAL A C 1
ATOM 586 O O . VAL A 1 72 ? -6.301 -3.160 1.363 1.00 98.50 72 VAL A O 1
ATOM 589 N N . LYS A 1 73 ? -4.648 -2.284 2.594 1.00 98.62 73 LYS A N 1
ATOM 590 C CA . LYS A 1 73 ? -5.482 -1.854 3.723 1.00 98.62 73 LYS A CA 1
ATOM 591 C C . LYS A 1 73 ? -5.362 -0.350 3.874 1.00 98.62 73 LYS A C 1
ATOM 593 O O . LYS A 1 73 ? -4.257 0.179 3.768 1.00 98.62 73 LYS A O 1
ATOM 598 N N . VAL A 1 74 ? -6.473 0.343 4.113 1.00 97.75 74 VAL A N 1
ATOM 599 C CA . VAL A 1 74 ? -6.509 1.813 4.119 1.00 97.75 74 VAL A CA 1
ATOM 600 C C . VAL A 1 74 ? -7.274 2.341 5.322 1.00 97.75 74 VAL A C 1
ATOM 602 O O . VAL A 1 74 ? -8.328 1.828 5.687 1.00 97.75 74 VAL A O 1
ATOM 605 N N . LYS A 1 75 ? -6.774 3.437 5.894 1.00 96.06 75 LYS A N 1
ATOM 606 C CA . LYS A 1 75 ? -7.518 4.301 6.806 1.00 96.06 75 LYS A CA 1
ATOM 607 C C . LYS A 1 75 ? -7.473 5.736 6.292 1.00 96.06 75 LYS A C 1
ATOM 609 O O . LYS A 1 75 ? -6.439 6.402 6.349 1.00 96.06 75 LYS A O 1
ATOM 614 N N . THR A 1 76 ? -8.613 6.219 5.807 1.00 95.69 76 THR A N 1
ATOM 615 C CA . THR A 1 76 ? -8.779 7.614 5.385 1.00 95.69 76 THR A CA 1
ATOM 616 C C . THR A 1 76 ? -9.014 8.526 6.587 1.00 95.69 76 THR A C 1
ATOM 618 O O . THR A 1 76 ? -9.628 8.114 7.576 1.00 95.69 76 THR A O 1
ATOM 621 N N . ILE A 1 77 ? -8.559 9.776 6.493 1.00 93.06 77 ILE A N 1
ATOM 622 C CA . ILE A 1 77 ? -8.770 10.813 7.507 1.00 93.06 77 ILE A CA 1
ATOM 623 C C . ILE A 1 77 ? -9.202 12.127 6.852 1.00 93.06 77 ILE A C 1
ATOM 625 O O . ILE A 1 77 ? -8.667 12.519 5.818 1.00 93.06 77 ILE A O 1
ATOM 629 N N . ASP A 1 78 ? -10.132 12.840 7.485 1.00 90.00 78 ASP A N 1
ATOM 630 C CA . ASP A 1 78 ? -10.645 14.106 6.941 1.00 90.00 78 ASP A CA 1
ATOM 631 C C . ASP A 1 78 ? -9.709 15.290 7.216 1.00 90.00 78 ASP A C 1
ATOM 633 O O . ASP A 1 78 ? -9.627 16.239 6.438 1.00 90.00 78 ASP A O 1
ATOM 637 N N . LYS A 1 79 ? -8.998 15.252 8.349 1.00 88.88 79 LYS A N 1
ATOM 638 C CA . LYS A 1 79 ? -8.101 16.323 8.795 1.00 88.88 79 LYS A CA 1
ATOM 639 C C . LYS A 1 79 ? -6.681 15.778 8.933 1.00 88.88 79 LYS A C 1
ATOM 641 O O . LYS A 1 79 ? -6.393 15.131 9.939 1.00 88.88 79 LYS A O 1
ATOM 646 N N . PRO A 1 80 ? -5.786 16.019 7.958 1.00 85.00 80 PRO A N 1
ATOM 647 C CA . PRO A 1 80 ? -4.421 15.521 8.034 1.00 85.00 80 PRO A CA 1
ATOM 648 C C . PRO A 1 80 ? -3.672 16.116 9.222 1.00 85.00 80 PRO A C 1
ATOM 650 O O . PRO A 1 80 ? -3.485 17.328 9.316 1.00 85.00 80 PRO A O 1
ATOM 653 N N . ASN A 1 81 ? -3.166 15.238 10.081 1.00 92.25 81 ASN A N 1
ATOM 654 C CA . ASN A 1 81 ? -2.162 15.562 11.079 1.00 92.25 81 ASN A CA 1
ATOM 655 C C . ASN A 1 81 ? -0.959 14.645 10.849 1.00 92.25 81 ASN A C 1
ATOM 657 O O . ASN A 1 81 ? -1.068 13.425 10.966 1.00 92.25 81 ASN A O 1
ATOM 661 N N . ARG A 1 82 ? 0.188 15.237 10.502 1.00 92.62 82 ARG A N 1
ATOM 662 C CA . ARG A 1 82 ? 1.401 14.481 10.172 1.00 92.62 82 ARG A CA 1
ATOM 663 C C . ARG A 1 82 ? 1.863 13.598 11.333 1.00 92.62 82 ARG A C 1
ATOM 665 O O . ARG A 1 82 ? 2.158 12.433 11.107 1.00 92.62 82 ARG A O 1
ATOM 672 N N . THR A 1 83 ? 1.868 14.122 12.557 1.00 93.94 83 THR A N 1
ATOM 673 C CA . THR A 1 83 ? 2.267 13.366 13.752 1.00 93.94 83 THR A CA 1
ATOM 674 C C . THR A 1 83 ? 1.342 12.175 13.985 1.00 93.94 83 THR A C 1
ATOM 676 O O . THR A 1 83 ? 1.814 11.083 14.287 1.00 93.94 83 THR A O 1
ATOM 679 N N . GLN A 1 84 ? 0.033 12.352 13.786 1.00 92.25 84 GLN A N 1
ATOM 680 C CA . GLN A 1 84 ? -0.930 11.255 13.892 1.00 92.25 84 GLN A CA 1
ATOM 681 C C . GLN A 1 84 ? -0.685 10.180 12.822 1.00 92.25 84 GLN A C 1
ATOM 683 O O . GLN A 1 84 ? -0.646 8.998 13.146 1.00 92.25 84 GLN A O 1
ATOM 688 N N . LEU A 1 85 ? -0.479 10.576 11.563 1.00 94.56 85 LEU A N 1
ATOM 689 C CA . LEU A 1 85 ? -0.196 9.651 10.460 1.00 94.56 85 LEU A CA 1
ATOM 690 C C . LEU A 1 85 ? 1.109 8.870 10.673 1.00 94.56 85 LEU A C 1
ATOM 692 O O . LEU A 1 85 ? 1.141 7.661 10.459 1.00 94.56 85 LEU A O 1
ATOM 696 N N . GLU A 1 86 ? 2.170 9.539 11.130 1.00 95.81 86 GLU A N 1
ATOM 697 C CA . GLU A 1 86 ? 3.441 8.895 11.483 1.00 95.81 86 GLU A CA 1
ATOM 698 C C . GLU A 1 86 ? 3.273 7.922 12.658 1.00 95.81 86 GLU A C 1
ATOM 700 O O . GLU A 1 86 ? 3.825 6.824 12.624 1.00 95.81 86 GLU A O 1
ATOM 705 N N . THR A 1 87 ? 2.457 8.281 13.653 1.00 95.06 87 THR A N 1
ATOM 706 C CA . THR A 1 87 ? 2.149 7.407 14.795 1.00 95.06 87 THR A CA 1
ATOM 707 C C . THR A 1 87 ? 1.432 6.135 14.343 1.00 95.06 87 THR A C 1
ATOM 709 O O . THR A 1 87 ? 1.868 5.041 14.690 1.00 95.06 87 THR A O 1
ATOM 712 N N . ILE A 1 88 ? 0.382 6.253 13.518 1.00 95.25 88 ILE A N 1
ATOM 713 C CA . ILE A 1 88 ? -0.350 5.084 12.999 1.00 95.25 88 ILE A CA 1
ATOM 714 C C . ILE A 1 88 ? 0.571 4.227 12.118 1.00 95.25 88 ILE A C 1
ATOM 716 O O . ILE A 1 88 ? 0.550 3.005 12.221 1.00 95.25 88 ILE A O 1
ATOM 720 N N . ARG A 1 89 ? 1.433 4.847 11.299 1.00 97.00 89 ARG A N 1
ATOM 721 C CA . ARG A 1 89 ? 2.411 4.122 10.472 1.00 97.00 89 ARG A CA 1
ATOM 722 C C . ARG A 1 89 ? 3.341 3.264 11.311 1.00 97.00 89 ARG A C 1
ATOM 724 O O . ARG A 1 89 ? 3.526 2.094 10.994 1.00 97.00 89 ARG A O 1
ATOM 731 N N . ASN A 1 90 ? 3.932 3.846 12.346 1.00 97.12 90 ASN A N 1
ATOM 732 C CA . ASN A 1 90 ? 4.861 3.118 13.199 1.00 97.12 90 ASN A CA 1
ATOM 733 C C . ASN A 1 90 ? 4.139 1.997 13.956 1.00 97.12 90 ASN A C 1
ATOM 735 O O . ASN A 1 90 ? 4.663 0.890 14.006 1.00 97.12 90 ASN A O 1
ATOM 739 N N . ALA A 1 91 ? 2.915 2.245 14.432 1.00 96.94 91 ALA A N 1
ATOM 740 C CA . ALA A 1 91 ? 2.097 1.227 15.083 1.00 96.94 91 ALA A CA 1
ATOM 741 C C . ALA A 1 91 ? 1.758 0.051 14.152 1.00 96.94 91 ALA A C 1
ATOM 743 O O . ALA A 1 91 ? 1.859 -1.094 14.566 1.00 96.94 91 ALA A O 1
ATOM 744 N N . TRP A 1 92 ? 1.416 0.299 12.882 1.00 97.81 92 TRP A N 1
ATOM 745 C CA . TRP A 1 92 ? 1.151 -0.778 11.917 1.00 97.81 92 TRP A CA 1
ATOM 746 C C . TRP A 1 92 ? 2.405 -1.586 11.562 1.00 97.81 92 TRP A C 1
ATOM 748 O O . TRP A 1 92 ? 2.317 -2.794 11.356 1.00 97.81 92 TRP A O 1
ATOM 758 N N . ILE A 1 93 ? 3.573 -0.937 11.494 1.00 97.81 93 ILE A N 1
ATOM 759 C CA . ILE A 1 93 ? 4.856 -1.626 11.291 1.00 97.81 93 ILE A CA 1
ATOM 760 C C . ILE A 1 93 ? 5.198 -2.493 12.511 1.00 97.81 93 ILE A C 1
ATOM 762 O O . ILE A 1 93 ? 5.634 -3.629 12.349 1.00 97.81 93 ILE A O 1
ATOM 766 N N . GLU A 1 94 ? 4.981 -1.978 13.721 1.00 97.38 94 GLU A N 1
ATOM 767 C CA . GLU A 1 94 ? 5.199 -2.714 14.969 1.00 97.38 94 GLU A CA 1
ATOM 768 C C . GLU A 1 94 ? 4.220 -3.889 15.122 1.00 97.38 94 GLU A C 1
ATOM 770 O O . GLU A 1 94 ? 4.645 -4.994 15.452 1.00 97.38 94 GLU A O 1
ATOM 775 N N . GLU A 1 95 ? 2.936 -3.691 14.803 1.00 96.69 95 GLU A N 1
ATOM 776 C CA . GLU A 1 95 ? 1.895 -4.731 14.830 1.00 96.69 95 GLU A CA 1
ATOM 777 C C . GLU A 1 95 ? 2.223 -5.904 13.892 1.00 96.69 95 GLU A C 1
ATOM 779 O O . GLU A 1 95 ? 1.922 -7.053 14.208 1.00 96.69 95 GLU A O 1
ATOM 784 N N . ASN A 1 96 ? 2.902 -5.643 12.769 1.00 96.44 96 ASN A N 1
ATOM 785 C CA . ASN A 1 96 ? 3.382 -6.682 11.854 1.00 96.44 96 ASN A CA 1
ATOM 786 C C . ASN A 1 96 ? 4.514 -7.547 12.452 1.00 96.44 96 ASN A C 1
ATOM 788 O O . ASN A 1 96 ? 4.863 -8.589 11.897 1.00 96.44 96 ASN A O 1
ATOM 792 N N . GLY A 1 97 ? 5.144 -7.110 13.547 1.00 96.06 97 GLY A N 1
ATOM 793 C CA . GLY A 1 97 ? 6.245 -7.794 14.237 1.00 96.06 97 GLY A CA 1
ATOM 794 C C . GLY A 1 97 ? 7.597 -7.743 13.515 1.00 96.06 97 GLY A C 1
ATOM 795 O O . GLY A 1 97 ? 8.637 -7.981 14.127 1.00 96.06 97 GLY A O 1
ATOM 796 N N . THR A 1 98 ? 7.610 -7.405 12.226 1.00 95.19 98 THR A N 1
ATOM 797 C CA . THR A 1 98 ? 8.818 -7.219 11.415 1.00 95.19 98 THR A CA 1
ATOM 798 C C . THR A 1 98 ? 8.679 -5.985 10.535 1.00 95.19 98 THR A C 1
ATOM 800 O O . THR A 1 98 ? 7.600 -5.701 10.012 1.00 95.19 98 THR A O 1
ATOM 803 N N . THR A 1 99 ? 9.775 -5.248 10.349 1.00 97.50 99 THR A N 1
ATOM 804 C CA . THR A 1 99 ? 9.781 -4.092 9.448 1.00 97.50 99 THR A CA 1
ATOM 805 C C . THR A 1 99 ? 9.702 -4.568 7.995 1.00 97.50 99 THR A C 1
ATOM 807 O O . THR A 1 99 ? 10.591 -5.307 7.568 1.00 97.50 99 THR A O 1
ATOM 810 N N . PRO A 1 100 ? 8.703 -4.126 7.210 1.00 97.69 100 PRO A N 1
ATOM 811 C CA . PRO A 1 100 ? 8.606 -4.478 5.797 1.00 97.69 100 PRO A CA 1
ATOM 812 C C . PRO A 1 100 ? 9.829 -4.021 4.994 1.00 97.69 100 PRO A C 1
ATOM 814 O O . PRO A 1 100 ? 10.427 -2.980 5.297 1.00 97.69 100 PRO A O 1
ATOM 817 N N . ALA A 1 101 ? 10.166 -4.744 3.924 1.00 95.88 101 ALA A N 1
ATOM 818 C CA . ALA A 1 101 ? 11.295 -4.399 3.055 1.00 95.88 101 ALA A CA 1
ATOM 819 C C . ALA A 1 101 ? 11.158 -2.974 2.487 1.00 95.88 101 ALA A C 1
ATOM 821 O O . ALA A 1 101 ? 12.103 -2.187 2.556 1.00 95.88 101 ALA A O 1
ATOM 822 N N . GLY A 1 102 ? 9.956 -2.573 2.051 1.00 97.25 102 GLY A N 1
ATOM 823 C CA . GLY A 1 102 ? 9.687 -1.223 1.539 1.00 97.25 102 GLY A CA 1
ATOM 824 C C . GLY A 1 102 ? 9.772 -0.104 2.583 1.00 97.25 102 GLY A C 1
ATOM 825 O O . GLY A 1 102 ? 9.780 1.076 2.234 1.00 97.25 102 GLY A O 1
ATOM 826 N N . ASN A 1 103 ? 9.854 -0.439 3.872 1.00 97.94 103 ASN A N 1
ATOM 827 C CA . ASN A 1 103 ? 10.144 0.504 4.955 1.00 97.94 103 ASN A CA 1
ATOM 828 C C . ASN A 1 103 ? 11.571 0.362 5.513 1.00 97.94 103 ASN A C 1
ATOM 830 O O . ASN A 1 103 ? 11.876 0.978 6.533 1.00 97.94 103 ASN A O 1
ATOM 834 N N . SER A 1 104 ? 12.420 -0.444 4.871 1.00 96.50 104 SER A N 1
ATOM 835 C CA . SER A 1 104 ? 13.803 -0.704 5.270 1.00 96.50 104 SER A CA 1
ATOM 836 C C . SER A 1 104 ? 14.730 -0.812 4.049 1.00 96.50 104 SER A C 1
ATOM 838 O O . SER A 1 104 ? 15.037 0.211 3.443 1.00 96.50 104 SER A O 1
ATOM 840 N N . SER A 1 105 ? 15.183 -2.013 3.675 1.00 94.88 105 SER A N 1
ATOM 841 C CA . SER A 1 105 ? 16.182 -2.234 2.615 1.00 94.88 105 SER A CA 1
ATOM 842 C C . SER A 1 105 ? 15.757 -1.705 1.246 1.00 94.88 105 SER A C 1
ATOM 844 O O . SER A 1 105 ? 16.597 -1.237 0.479 1.00 94.88 105 SER A O 1
ATOM 846 N N . ASP A 1 106 ? 14.457 -1.739 0.964 1.00 95.81 106 ASP A N 1
ATOM 847 C CA . ASP A 1 106 ? 13.894 -1.447 -0.353 1.00 95.81 106 ASP A CA 1
ATOM 848 C C . ASP A 1 106 ? 13.236 -0.060 -0.389 1.00 95.81 106 ASP A C 1
ATOM 850 O O . ASP A 1 106 ? 12.610 0.321 -1.376 1.00 95.81 106 ASP A O 1
ATOM 854 N N . GLU A 1 107 ? 13.388 0.741 0.667 1.00 95.38 107 GLU A N 1
ATOM 855 C CA . GLU A 1 107 ? 12.755 2.058 0.809 1.00 95.38 107 GLU A CA 1
ATOM 856 C C . GLU A 1 107 ? 12.985 2.965 -0.413 1.00 95.38 107 GLU A C 1
ATOM 858 O O . GLU A 1 107 ? 12.046 3.598 -0.905 1.00 95.38 107 GLU A O 1
ATOM 863 N N . VAL A 1 108 ? 14.193 2.927 -0.983 1.00 93.44 108 VAL A N 1
ATOM 864 C CA . VAL A 1 108 ? 14.559 3.671 -2.196 1.00 93.44 108 VAL A CA 1
ATOM 865 C C . VAL A 1 108 ? 13.733 3.230 -3.405 1.00 93.44 108 VAL A C 1
ATOM 867 O O . VAL A 1 108 ? 13.194 4.077 -4.115 1.00 93.44 108 VAL A O 1
ATOM 870 N N . VAL A 1 109 ? 13.595 1.924 -3.654 1.00 93.56 109 VAL A N 1
ATOM 871 C CA . VAL A 1 109 ? 12.883 1.432 -4.848 1.00 93.56 109 VAL A CA 1
ATOM 872 C C . VAL A 1 109 ? 11.366 1.611 -4.747 1.00 93.56 109 VAL A C 1
ATOM 874 O O . VAL A 1 109 ? 10.688 1.583 -5.771 1.00 93.56 109 VAL A O 1
ATOM 877 N N . TRP A 1 110 ? 10.837 1.845 -3.544 1.00 95.69 110 TRP A N 1
ATOM 878 C CA . TRP A 1 110 ? 9.426 2.163 -3.310 1.00 95.69 110 TRP A CA 1
ATOM 879 C C . TRP A 1 110 ? 9.123 3.666 -3.363 1.00 95.69 110 TRP A C 1
ATOM 881 O O . TRP A 1 110 ? 8.099 4.071 -3.920 1.00 95.69 110 TRP A O 1
ATOM 891 N N . ASN A 1 111 ? 9.985 4.512 -2.794 1.00 92.75 111 ASN A N 1
ATOM 892 C CA . ASN A 1 111 ? 9.638 5.914 -2.532 1.00 92.75 111 ASN A CA 1
ATOM 893 C C . ASN A 1 111 ? 10.360 6.921 -3.433 1.00 92.75 111 ASN A C 1
ATOM 895 O O . ASN A 1 111 ? 9.868 8.038 -3.605 1.00 92.75 111 ASN A O 1
ATOM 899 N N . HIS A 1 112 ? 11.496 6.560 -4.033 1.00 91.94 112 HIS A N 1
ATOM 900 C CA . HIS A 1 112 ? 12.276 7.501 -4.835 1.00 91.94 112 HIS A CA 1
ATOM 901 C C . HIS A 1 112 ? 11.814 7.537 -6.306 1.00 91.94 112 HIS A C 1
ATOM 903 O O . HIS A 1 112 ? 11.118 6.633 -6.790 1.00 9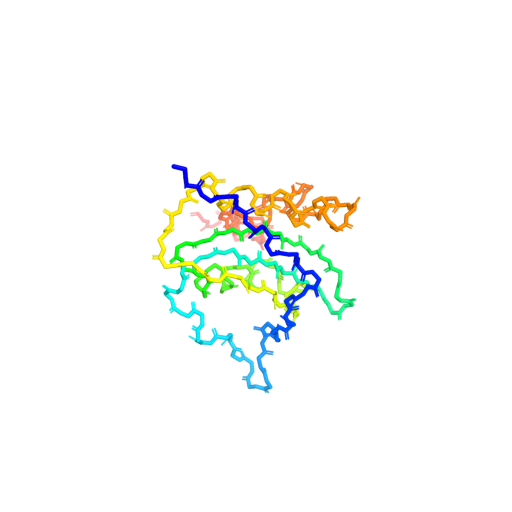1.94 112 HIS A O 1
ATOM 909 N N . PRO A 1 113 ? 12.157 8.607 -7.049 1.00 89.25 113 PRO A N 1
ATOM 910 C CA . PRO A 1 113 ? 11.988 8.636 -8.497 1.00 89.25 113 PRO A CA 1
ATOM 911 C C . PRO A 1 113 ? 12.674 7.443 -9.171 1.00 89.25 113 PRO A C 1
ATOM 913 O O . PRO A 1 113 ? 13.751 7.019 -8.752 1.00 89.25 113 PRO A O 1
ATOM 916 N N . ILE A 1 114 ? 12.048 6.921 -10.227 1.00 85.06 114 ILE A N 1
ATOM 917 C CA . ILE A 1 114 ? 12.622 5.833 -11.020 1.00 85.06 114 ILE A CA 1
ATOM 918 C C . ILE A 1 114 ? 13.821 6.383 -11.791 1.00 85.06 114 ILE A C 1
ATOM 920 O O . ILE A 1 114 ? 13.691 7.323 -12.574 1.00 85.06 114 ILE A O 1
ATOM 924 N N . ASP A 1 115 ? 14.983 5.780 -11.569 1.00 83.94 115 ASP A N 1
ATOM 925 C CA . ASP A 1 115 ? 16.202 6.079 -12.308 1.00 83.94 115 ASP A CA 1
ATOM 926 C C . ASP A 1 115 ? 16.257 5.220 -13.578 1.00 83.94 115 ASP A C 1
ATOM 928 O O . ASP A 1 115 ? 16.766 4.097 -13.569 1.00 83.94 115 ASP A O 1
ATOM 932 N N . ALA A 1 116 ? 15.696 5.749 -14.668 1.00 79.12 116 ALA A N 1
ATOM 933 C CA . ALA A 1 116 ? 15.608 5.054 -15.953 1.00 79.12 116 ALA A CA 1
ATOM 934 C C . ALA A 1 116 ? 16.982 4.675 -16.532 1.00 79.12 116 ALA A C 1
ATOM 936 O O . ALA A 1 116 ? 17.083 3.707 -17.280 1.00 79.12 116 ALA A O 1
ATOM 937 N N . LYS A 1 117 ? 18.063 5.366 -16.137 1.00 79.69 117 LYS A N 1
ATOM 938 C CA . LYS A 1 117 ? 19.420 5.054 -16.612 1.00 79.69 117 LYS A CA 1
ATOM 939 C C . LYS A 1 117 ? 19.860 3.648 -16.234 1.00 79.69 117 LYS A C 1
ATOM 941 O O . LYS A 1 117 ? 20.613 3.024 -16.972 1.00 79.69 117 LYS A O 1
ATOM 946 N N . ARG A 1 118 ? 19.355 3.125 -15.114 1.00 75.31 118 ARG A N 1
ATOM 947 C CA . ARG A 1 118 ? 19.665 1.768 -14.637 1.00 75.31 118 ARG A CA 1
ATOM 948 C C . ARG A 1 118 ? 19.079 0.673 -15.517 1.00 75.31 118 ARG A C 1
ATOM 950 O O . ARG A 1 118 ? 19.528 -0.462 -15.431 1.00 75.31 118 ARG A O 1
ATOM 957 N N . THR A 1 119 ? 18.059 0.998 -16.304 1.00 75.56 119 THR A N 1
ATOM 958 C CA . THR A 1 119 ? 17.399 0.056 -17.212 1.00 75.56 119 THR A CA 1
ATOM 959 C C . THR A 1 119 ? 17.807 0.256 -18.667 1.00 75.56 119 THR A C 1
ATOM 961 O O . THR A 1 119 ? 17.403 -0.541 -19.504 1.00 75.56 119 THR A O 1
ATOM 964 N N . MET A 1 120 ? 18.583 1.302 -18.964 1.00 83.12 120 MET A N 1
ATOM 965 C CA . MET A 1 120 ? 19.107 1.564 -20.303 1.00 83.12 120 MET A CA 1
ATOM 966 C C . MET A 1 120 ? 20.249 0.601 -20.626 1.00 83.12 120 MET A C 1
ATOM 968 O O . MET A 1 120 ? 21.102 0.319 -19.782 1.00 83.12 120 MET A O 1
ATOM 972 N N . THR A 1 121 ? 20.266 0.127 -21.864 1.00 82.31 121 THR A N 1
ATOM 973 C CA . THR A 1 121 ? 21.406 -0.567 -22.465 1.00 82.31 121 THR A CA 1
ATOM 974 C C . THR A 1 121 ? 22.601 0.376 -22.616 1.00 82.31 121 THR A C 1
ATOM 976 O O . THR A 1 121 ? 22.451 1.598 -22.597 1.00 82.31 121 THR A O 1
ATOM 979 N N . GLU A 1 122 ? 23.801 -0.184 -22.781 1.00 80.94 122 GLU A N 1
ATOM 980 C CA . GLU A 1 122 ? 25.025 0.603 -22.998 1.00 80.94 122 GLU A CA 1
ATOM 981 C C . GLU A 1 122 ? 24.889 1.530 -24.223 1.00 80.94 122 GLU A C 1
ATOM 983 O O . GLU A 1 122 ? 25.217 2.710 -24.142 1.00 80.94 122 GLU A O 1
ATOM 988 N N . GLU A 1 123 ? 24.288 1.040 -25.314 1.00 82.44 123 GLU A N 1
ATOM 989 C CA . GLU A 1 123 ? 24.029 1.821 -26.534 1.00 82.44 123 GLU A CA 1
ATOM 990 C C . GLU A 1 123 ? 23.047 2.985 -26.302 1.00 82.44 123 GLU A C 1
ATOM 992 O O . GLU A 1 123 ? 23.225 4.080 -26.836 1.00 82.44 123 GLU A O 1
ATOM 997 N N . GLU A 1 124 ? 22.012 2.787 -25.483 1.00 83.50 124 GLU A N 1
ATOM 998 C CA . GLU A 1 124 ? 21.076 3.856 -25.122 1.00 83.50 124 GLU A CA 1
ATOM 999 C C . GLU A 1 124 ? 21.735 4.905 -24.218 1.00 83.50 124 GLU A C 1
ATOM 1001 O O . GLU A 1 124 ? 21.401 6.085 -24.312 1.00 83.50 124 GLU A O 1
ATOM 1006 N N . GLN A 1 125 ? 22.664 4.498 -23.345 1.00 76.81 125 GLN A N 1
ATOM 1007 C CA . GLN A 1 125 ? 23.392 5.414 -22.464 1.00 76.81 125 GLN A CA 1
ATOM 1008 C C . GLN A 1 125 ? 24.377 6.306 -23.228 1.00 76.81 125 GLN A C 1
ATOM 1010 O O . GLN A 1 125 ? 24.526 7.471 -22.866 1.00 76.81 125 GLN A O 1
ATOM 1015 N N . GLU A 1 126 ? 25.030 5.792 -24.274 1.00 79.56 126 GLU A N 1
ATOM 1016 C CA . GLU A 1 126 ? 25.964 6.569 -25.106 1.00 79.56 126 GLU A CA 1
ATOM 1017 C C . GLU A 1 126 ? 25.267 7.634 -25.972 1.00 79.56 126 GLU A C 1
ATOM 1019 O O . GLU A 1 126 ? 25.891 8.628 -26.344 1.00 79.56 126 GLU A O 1
ATOM 1024 N N . ASN A 1 127 ? 23.974 7.456 -26.265 1.00 77.06 127 ASN A N 1
ATOM 1025 C CA . ASN A 1 127 ? 23.188 8.326 -27.148 1.00 77.06 127 ASN A CA 1
ATOM 1026 C C . ASN A 1 127 ? 22.238 9.304 -26.412 1.00 77.06 127 ASN A C 1
ATOM 1028 O O . ASN A 1 127 ? 21.408 9.943 -27.066 1.00 77.06 127 ASN A O 1
ATOM 1032 N N . TYR A 1 128 ? 22.332 9.417 -25.080 1.00 65.75 128 TYR A N 1
ATOM 1033 C CA . TYR A 1 128 ? 21.487 10.268 -24.219 1.00 65.75 128 TYR A CA 1
ATOM 1034 C C . TYR A 1 128 ? 22.157 11.595 -23.838 1.00 65.75 128 TYR A C 1
ATOM 1036 O O . TYR A 1 128 ? 21.491 12.650 -23.956 1.00 65.75 128 TYR A O 1
#

Sequence (128 aa):
MTSETDILSIANLDYIPYLDDTGNLPEDLQGKIGIYAIFDQDKTLQLVNYSRDIYLSLKQHLVRQPKSCYWVKVKTIDKPNRTQLETIRNAWIEENGTTPAGNSSDEVVWNHPIDAKRTMTEEEQENY

Foldseek 3Di:
DPDDLPLDALVPFDKDFCADPVRDGPCVQAQFWWKKWFAAPVRQTADIDTDSRVRVLSVLQCVLCVRGGTIMTIDTDPDDDPVSRVVSRVVNCVSSVHHHCCRPVCVCSRPHDDPCVVVDDPVRVVVD

Radius of gyration: 16.41 Å; chains: 1; bounding box: 39×31×54 Å

pLDDT: mean 91.72, std 12.15, range [32.19, 98.69]